Protein AF-A0A9D4XNY4-F1 (afdb_monomer)

Solvent-accessible surface area (backbone atoms only — not comparable to full-atom values): 8693 Å² total; per-residue (Å²): 103,74,70,34,55,68,12,50,33,44,76,71,67,37,62,62,50,40,40,41,71,58,52,52,52,55,52,44,52,54,40,48,52,53,36,48,50,53,49,63,76,74,51,82,80,86,51,81,84,45,53,62,60,50,56,50,47,44,56,51,51,33,51,55,52,41,52,53,51,46,52,54,47,37,62,74,47,39,62,76,66,48,38,41,65,50,99,91,41,76,42,82,42,44,32,67,58,55,41,47,58,54,45,50,56,53,52,25,52,51,51,36,52,55,53,49,46,50,60,67,33,74,90,30,66,66,32,43,52,31,58,57,32,47,79,81,31,71,70,47,24,53,52,45,47,51,54,49,58,6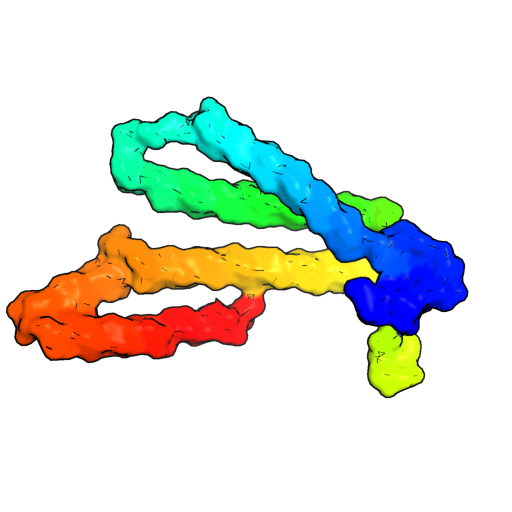8,57,59,52,56,59,59,72,74,83

Radius of gyration: 21.4 Å; Cα contacts (8 Å, |Δi|>4): 143; chains: 1; bounding box: 58×19×56 Å

Secondary structure (DSSP, 8-state):
-HHHHHSHHHHTT-HHHHTHHHHHHHHHHHHHHHHHHHHHHH----SGGGHHHHHHHHHHHHHHHHHHHHHHHHHHSS-SEEEEEETTEEEEEEHHHHHHHHHHHHHHHHHHHHHHHHHH-TTSHHHHHHHHGGGG-HHHHHHHHHHHHHHHTHHHHH-

Structure (mmCIF, N/CA/C/O backbone):
data_AF-A0A9D4XNY4-F1
#
_entry.id   AF-A0A9D4XNY4-F1
#
loop_
_atom_site.group_PDB
_atom_site.id
_atom_site.type_symbol
_atom_site.label_atom_id
_atom_site.label_alt_id
_atom_site.label_comp_id
_atom_site.label_asym_id
_atom_site.label_entity_id
_atom_site.label_seq_id
_atom_site.pdbx_PDB_ins_code
_atom_site.Cartn_x
_atom_site.Cartn_y
_atom_site.Cartn_z
_atom_site.occupancy
_atom_site.B_iso_or_equiv
_atom_site.auth_seq_id
_atom_site.auth_comp_id
_atom_site.auth_asym_id
_atom_site.auth_atom_id
_atom_site.pdbx_PDB_model_num
ATOM 1 N N . LEU A 1 1 ? 13.525 11.624 -10.058 1.00 55.50 1 LEU A N 1
ATOM 2 C CA . LEU A 1 1 ? 14.220 12.443 -11.078 1.00 55.50 1 LEU A CA 1
ATOM 3 C C . LEU A 1 1 ? 15.743 12.391 -10.920 1.00 55.50 1 LEU A C 1
ATOM 5 O O . LEU A 1 1 ? 16.403 11.991 -11.863 1.00 55.50 1 LEU A O 1
ATOM 9 N N . VAL A 1 2 ? 16.294 12.676 -9.731 1.00 55.97 2 VAL A N 1
ATOM 10 C CA . VAL A 1 2 ? 17.755 12.660 -9.471 1.00 55.97 2 VAL A CA 1
ATOM 11 C C . VAL A 1 2 ? 18.416 11.294 -9.747 1.00 55.97 2 VAL A C 1
ATOM 13 O O . VAL A 1 2 ? 19.474 11.223 -10.356 1.00 55.97 2 VAL A O 1
ATOM 16 N N . VAL A 1 3 ? 17.772 10.180 -9.386 1.00 59.06 3 VAL A N 1
ATOM 17 C CA . VAL A 1 3 ? 18.304 8.827 -9.677 1.00 59.06 3 VAL A CA 1
ATOM 18 C C . VAL A 1 3 ? 18.245 8.490 -11.179 1.00 59.06 3 VAL A C 1
ATOM 20 O O . VAL A 1 3 ? 19.112 7.795 -11.706 1.00 59.06 3 VAL A O 1
ATOM 23 N N . ALA A 1 4 ? 17.250 9.025 -11.893 1.00 58.78 4 ALA A N 1
ATOM 24 C CA . ALA A 1 4 ? 17.092 8.831 -13.336 1.00 58.78 4 ALA A CA 1
ATOM 25 C C . ALA A 1 4 ? 18.110 9.657 -14.150 1.00 58.78 4 ALA A C 1
ATOM 27 O O . ALA A 1 4 ? 18.538 9.217 -15.208 1.00 58.78 4 ALA A O 1
ATOM 28 N N . SER A 1 5 ? 18.550 10.816 -13.641 1.00 56.78 5 SER A N 1
ATOM 29 C CA . SER A 1 5 ? 19.587 11.634 -14.289 1.00 56.78 5 SER A CA 1
ATOM 30 C C . SER A 1 5 ? 21.009 11.085 -14.123 1.00 56.78 5 SER A C 1
ATOM 32 O O . SER A 1 5 ? 21.858 11.374 -14.955 1.00 56.78 5 SER A O 1
ATOM 34 N N . ILE A 1 6 ? 21.286 10.313 -13.063 1.00 58.56 6 ILE A N 1
ATOM 35 C CA . ILE A 1 6 ? 22.633 9.776 -12.754 1.00 58.56 6 ILE A CA 1
ATOM 36 C C . ILE A 1 6 ? 22.818 8.340 -13.304 1.00 58.56 6 ILE A C 1
ATOM 38 O O . ILE A 1 6 ? 23.925 7.804 -13.354 1.00 58.56 6 ILE A O 1
ATOM 42 N N . SER A 1 7 ? 21.733 7.693 -13.733 1.00 59.62 7 SER A N 1
ATOM 43 C CA . SER A 1 7 ? 21.753 6.358 -14.349 1.00 59.62 7 SER A CA 1
ATOM 44 C C . SER A 1 7 ? 22.097 6.422 -15.842 1.00 59.62 7 SER A C 1
ATOM 46 O O . SER A 1 7 ? 22.144 7.497 -16.440 1.00 59.62 7 SER A O 1
ATOM 48 N N . SER A 1 8 ? 22.326 5.261 -16.469 1.00 56.22 8 SER A N 1
ATOM 49 C CA . SER A 1 8 ? 22.686 5.163 -17.896 1.00 56.22 8 SER A CA 1
ATOM 50 C C . SER A 1 8 ? 21.688 5.855 -18.838 1.00 56.22 8 SER A C 1
ATOM 52 O O . SER A 1 8 ? 22.071 6.222 -19.946 1.00 56.22 8 SER A O 1
ATOM 54 N N . PHE A 1 9 ? 20.461 6.127 -18.385 1.00 57.03 9 PHE A N 1
ATOM 55 C CA . PHE A 1 9 ? 19.467 6.931 -19.101 1.00 57.03 9 PHE A CA 1
ATOM 56 C C . PHE A 1 9 ? 19.898 8.385 -19.329 1.00 57.03 9 PHE A C 1
ATOM 58 O O . PHE A 1 9 ? 19.685 8.917 -20.416 1.00 57.03 9 PHE A O 1
ATOM 65 N N . GLY A 1 10 ? 20.550 9.010 -18.343 1.00 57.19 10 GLY A N 1
ATOM 66 C CA . GLY A 1 10 ? 21.111 10.357 -18.476 1.00 57.19 10 GLY A CA 1
ATOM 67 C C . GLY A 1 10 ? 22.399 10.393 -19.302 1.00 57.19 10 GLY A C 1
ATOM 68 O O . GLY A 1 10 ? 22.666 11.379 -19.978 1.00 57.19 10 GLY A O 1
ATOM 69 N N . ILE A 1 11 ? 23.172 9.302 -19.302 1.00 59.12 11 ILE A N 1
ATOM 70 C CA . ILE A 1 11 ? 24.440 9.199 -20.048 1.00 59.12 11 ILE A CA 1
ATOM 71 C C . ILE A 1 11 ? 24.175 8.943 -21.542 1.00 59.12 11 ILE A C 1
ATOM 73 O O . ILE A 1 11 ? 24.784 9.578 -22.401 1.00 59.12 11 ILE A O 1
ATOM 77 N N . ASN A 1 12 ? 23.208 8.077 -21.859 1.00 65.25 12 ASN A N 1
ATOM 78 C CA . ASN A 1 12 ? 22.834 7.725 -23.234 1.00 65.25 12 ASN A CA 1
ATOM 79 C C . ASN A 1 12 ? 21.775 8.666 -23.848 1.00 65.25 12 ASN A C 1
ATOM 81 O O . ASN A 1 12 ? 21.362 8.441 -24.979 1.00 65.25 12 ASN A O 1
ATOM 85 N N . HIS A 1 13 ? 21.344 9.714 -23.129 1.00 67.06 13 HIS A N 1
ATOM 86 C CA . HIS A 1 13 ? 20.304 10.668 -23.555 1.00 67.06 13 HIS A CA 1
ATOM 87 C C . HIS A 1 13 ? 18.955 10.011 -23.932 1.00 67.06 13 HIS A C 1
ATOM 89 O O . HIS A 1 13 ? 18.214 10.498 -24.786 1.00 67.06 13 HIS A O 1
ATOM 95 N N . GLU A 1 14 ? 18.596 8.922 -23.249 1.00 71.56 14 GLU A N 1
ATOM 96 C CA . GLU A 1 14 ? 17.325 8.207 -23.419 1.00 71.56 14 GLU A CA 1
ATOM 97 C C . GLU A 1 14 ? 16.205 8.942 -22.659 1.00 71.56 14 GLU A C 1
ATOM 99 O O . GLU A 1 14 ? 15.856 8.612 -21.519 1.00 71.56 14 GLU A O 1
ATOM 104 N N . PHE A 1 15 ? 15.647 9.982 -23.287 1.00 73.00 15 PHE A N 1
ATOM 105 C CA . PHE A 1 15 ? 14.662 10.887 -22.676 1.00 73.00 15 PHE A CA 1
ATOM 106 C C . PHE A 1 15 ? 13.415 10.156 -22.145 1.00 73.00 15 PHE A C 1
ATOM 108 O O . PHE A 1 15 ? 12.914 10.474 -21.065 1.00 73.00 15 PHE A O 1
ATOM 115 N N . THR A 1 16 ? 12.951 9.123 -22.855 1.00 74.19 16 THR A N 1
ATOM 116 C CA . THR A 1 16 ? 11.773 8.323 -22.482 1.00 74.19 16 THR A CA 1
ATOM 117 C C . THR A 1 16 ? 11.955 7.614 -21.140 1.00 74.19 16 THR A C 1
ATOM 119 O O . THR A 1 16 ? 11.094 7.707 -20.264 1.00 74.19 16 THR A O 1
ATOM 122 N N . ALA A 1 17 ? 13.093 6.949 -20.940 1.00 73.75 17 ALA A N 1
ATOM 123 C CA . ALA A 1 17 ? 13.368 6.214 -19.710 1.00 73.75 17 ALA A CA 1
ATOM 124 C C . ALA A 1 17 ? 13.712 7.150 -18.538 1.00 73.75 17 ALA A C 1
ATOM 126 O O . ALA A 1 17 ? 13.392 6.858 -17.385 1.00 73.75 17 ALA A O 1
ATOM 127 N N . MET A 1 18 ? 14.285 8.323 -18.821 1.00 77.31 18 MET A N 1
ATOM 128 C CA . MET A 1 18 ? 14.514 9.361 -17.814 1.00 77.31 18 MET A CA 1
ATOM 129 C C . MET A 1 18 ? 13.198 9.948 -17.272 1.00 77.31 18 MET A C 1
ATOM 131 O O . MET A 1 18 ? 13.084 10.231 -16.075 1.00 77.31 18 MET A O 1
ATOM 135 N N . LEU A 1 19 ? 12.188 10.087 -18.137 1.00 82.31 19 LEU A N 1
ATOM 136 C CA . LEU A 1 19 ? 10.844 10.554 -17.789 1.00 82.31 19 LEU A CA 1
ATOM 137 C C . LEU A 1 19 ? 9.909 9.457 -17.262 1.00 82.31 19 LEU A C 1
ATOM 139 O O . LEU A 1 19 ? 8.757 9.749 -16.944 1.00 82.31 19 LEU A O 1
ATOM 143 N N . PHE A 1 20 ? 10.389 8.226 -17.087 1.00 82.75 20 PHE A N 1
ATOM 144 C CA . PHE A 1 20 ? 9.612 7.103 -16.560 1.00 82.75 20 PHE A CA 1
ATOM 145 C C . PHE A 1 20 ? 8.731 7.425 -15.329 1.00 82.75 20 PHE A C 1
ATOM 147 O O . PHE A 1 20 ? 7.535 7.131 -15.380 1.00 82.75 20 PHE A O 1
ATOM 154 N N . PRO A 1 21 ? 9.223 8.079 -14.251 1.00 85.62 21 PRO A N 1
ATOM 155 C CA . PRO A 1 21 ? 8.361 8.429 -13.116 1.00 85.62 21 PRO A CA 1
ATOM 156 C C . PRO A 1 21 ? 7.242 9.416 -13.486 1.00 85.62 21 PRO A C 1
ATOM 158 O O . PRO A 1 21 ? 6.165 9.363 -12.902 1.00 85.62 21 PRO A O 1
ATOM 161 N N . LEU A 1 22 ? 7.468 10.296 -14.465 1.00 87.62 22 LEU A N 1
ATOM 162 C CA . LEU A 1 22 ? 6.466 11.252 -14.938 1.00 87.62 22 LEU A CA 1
ATOM 163 C C . LEU A 1 22 ? 5.387 10.557 -15.785 1.00 87.62 22 LEU A C 1
ATOM 165 O O . LEU A 1 22 ? 4.201 10.864 -15.658 1.00 87.62 22 LEU A O 1
ATOM 169 N N . ILE A 1 23 ? 5.795 9.586 -16.609 1.00 88.44 23 ILE A N 1
ATOM 170 C CA . ILE A 1 23 ? 4.887 8.755 -17.411 1.00 88.44 23 ILE A CA 1
ATOM 171 C C . ILE A 1 23 ? 3.999 7.910 -16.490 1.00 88.44 23 ILE A C 1
ATOM 173 O O . ILE A 1 23 ? 2.786 7.883 -16.689 1.00 88.44 23 ILE A O 1
ATOM 177 N N . ILE A 1 24 ? 4.565 7.294 -15.442 1.00 89.19 24 ILE A N 1
ATOM 178 C CA . ILE A 1 24 ? 3.783 6.561 -14.432 1.00 89.19 24 ILE A CA 1
ATOM 179 C C . ILE A 1 24 ? 2.733 7.471 -13.796 1.00 89.19 24 ILE A C 1
ATOM 181 O O . ILE A 1 24 ? 1.564 7.098 -13.760 1.00 89.19 24 ILE A O 1
ATOM 185 N N . SER A 1 25 ? 3.112 8.662 -13.324 1.00 90.69 25 SER A N 1
ATOM 186 C CA . SER A 1 25 ? 2.152 9.594 -12.717 1.00 90.69 25 SER A CA 1
ATOM 187 C C . SER A 1 25 ? 1.046 10.006 -13.692 1.00 90.69 25 SER A C 1
ATOM 189 O O . SER A 1 25 ? -0.116 10.086 -13.303 1.00 90.69 25 SER A O 1
ATOM 191 N N . SER A 1 26 ? 1.382 10.210 -14.968 1.00 91.25 26 SER A N 1
ATOM 192 C CA . SER A 1 26 ? 0.412 10.566 -16.013 1.00 91.25 26 SER A CA 1
ATOM 193 C C . SER A 1 26 ? -0.596 9.440 -16.268 1.00 91.25 26 SER A C 1
ATOM 195 O O . SER A 1 26 ? -1.799 9.685 -16.325 1.00 91.25 26 SER A O 1
ATOM 197 N N . VAL A 1 27 ? -0.126 8.191 -16.356 1.00 91.81 27 VAL A N 1
ATOM 198 C CA . VAL A 1 27 ? -1.002 7.012 -16.461 1.00 91.81 27 VAL A CA 1
ATOM 199 C C . VAL A 1 27 ? -1.830 6.831 -15.190 1.00 91.81 27 VAL A C 1
ATOM 201 O O . VAL A 1 27 ? -3.016 6.525 -15.277 1.00 91.81 27 VAL A O 1
ATOM 204 N N . GLY A 1 28 ? -1.249 7.099 -14.019 1.00 91.44 28 GLY A N 1
ATOM 205 C CA . GLY A 1 28 ? -1.953 7.077 -12.740 1.00 91.44 28 GLY A CA 1
ATOM 206 C C . GLY A 1 28 ? -3.147 8.028 -12.706 1.00 91.44 28 GLY A C 1
ATOM 207 O O . GLY A 1 28 ? -4.218 7.634 -12.259 1.00 91.44 28 GLY A O 1
ATOM 208 N N . LEU A 1 29 ? -3.017 9.241 -13.252 1.00 92.31 29 LEU A N 1
ATOM 209 C CA . LEU A 1 29 ? -4.142 10.178 -13.355 1.00 92.31 29 LEU A CA 1
ATOM 210 C C . LEU A 1 29 ? -5.282 9.626 -14.219 1.00 92.31 29 LEU A C 1
ATOM 212 O O . LEU A 1 29 ? -6.444 9.730 -13.829 1.00 92.31 29 LEU A O 1
ATOM 216 N N . LEU A 1 30 ? -4.961 9.000 -15.356 1.00 92.12 30 LEU A N 1
ATOM 217 C CA . LEU A 1 30 ? -5.964 8.366 -16.219 1.00 92.12 30 LEU A CA 1
ATOM 218 C C . LEU A 1 30 ? -6.655 7.194 -15.511 1.00 92.12 30 LEU A C 1
ATOM 220 O O . LEU A 1 30 ? -7.878 7.072 -15.567 1.00 92.12 30 LEU A O 1
ATOM 224 N N . VAL A 1 31 ? -5.891 6.359 -14.804 1.00 92.81 31 VAL A N 1
ATOM 225 C CA . VAL A 1 31 ? -6.427 5.239 -14.018 1.00 92.81 31 VAL A CA 1
ATOM 226 C C . VAL A 1 31 ? -7.337 5.735 -12.896 1.00 92.81 31 VAL A C 1
ATOM 228 O O . VAL A 1 31 ? -8.423 5.186 -12.706 1.00 92.81 31 VAL A O 1
ATOM 231 N N . CYS A 1 32 ? -6.935 6.780 -12.171 1.00 91.06 32 CYS A N 1
ATOM 232 C CA . CYS A 1 32 ? -7.748 7.380 -11.117 1.00 91.06 32 CYS A CA 1
ATOM 233 C C . CYS A 1 32 ? -9.052 7.950 -11.677 1.00 91.06 32 CYS A C 1
ATOM 235 O O . CYS A 1 32 ? -10.105 7.679 -11.112 1.00 91.06 32 CYS A O 1
ATOM 237 N N . LEU A 1 33 ? -9.001 8.655 -12.813 1.00 91.38 33 LEU A N 1
ATOM 238 C CA . LEU A 1 33 ? -10.193 9.178 -13.482 1.00 91.38 33 LEU A CA 1
ATOM 239 C C . LEU A 1 33 ? -11.165 8.051 -13.838 1.00 91.38 33 LEU A C 1
ATOM 241 O O . LEU A 1 33 ? -12.340 8.128 -13.487 1.00 91.38 33 LEU A O 1
ATOM 245 N N . LEU A 1 34 ? -10.678 6.980 -14.475 1.00 89.06 34 LEU A N 1
ATOM 246 C CA . LEU A 1 34 ? -11.510 5.819 -14.799 1.00 89.06 34 LEU A CA 1
ATOM 247 C C . LEU A 1 34 ? -12.096 5.188 -13.534 1.00 89.06 34 LEU A C 1
ATOM 249 O O . LEU A 1 34 ? -13.294 4.935 -13.476 1.00 89.06 34 LEU A O 1
ATOM 253 N N . THR A 1 35 ? -11.279 4.984 -12.500 1.00 88.56 35 THR A N 1
ATOM 254 C CA . THR A 1 35 ? -11.728 4.413 -11.220 1.00 88.56 35 THR A CA 1
ATOM 255 C C . THR A 1 35 ? -12.837 5.262 -10.592 1.00 88.56 35 THR A C 1
ATOM 257 O O . THR A 1 35 ? -13.821 4.708 -10.108 1.00 88.56 35 THR A O 1
ATOM 260 N N . THR A 1 36 ? -12.711 6.592 -10.618 1.00 87.12 36 THR A N 1
ATOM 261 C CA . THR A 1 36 ? -13.733 7.508 -10.099 1.00 87.12 36 THR A CA 1
ATOM 262 C C . THR A 1 36 ? -15.031 7.405 -10.890 1.00 87.12 36 THR A C 1
ATOM 264 O O . THR A 1 36 ? -16.074 7.251 -10.270 1.00 87.12 36 THR A O 1
ATOM 267 N N . LEU A 1 37 ? -14.983 7.399 -12.227 1.00 86.50 37 LEU A N 1
ATOM 268 C CA . LEU A 1 37 ? -16.187 7.208 -13.049 1.00 86.50 37 LEU A CA 1
ATOM 269 C C . LEU A 1 37 ? -16.862 5.865 -12.746 1.00 86.50 37 LEU A C 1
ATOM 271 O O . LEU A 1 37 ? -18.065 5.807 -12.516 1.00 86.50 37 LEU A O 1
ATOM 275 N N . PHE A 1 38 ? -16.083 4.785 -12.630 1.00 80.88 38 PHE A N 1
ATOM 276 C CA . PHE A 1 38 ? -16.619 3.480 -12.243 1.00 80.88 38 PHE A CA 1
ATOM 277 C C . PHE A 1 38 ? -17.264 3.489 -10.849 1.00 80.88 38 PHE A C 1
ATOM 279 O O . PHE A 1 38 ? -18.293 2.849 -10.648 1.00 80.88 38 PHE A O 1
ATOM 286 N N . ALA A 1 39 ? -16.680 4.197 -9.883 1.00 75.00 39 ALA A N 1
ATOM 287 C CA . ALA A 1 39 ? -17.228 4.295 -8.535 1.00 75.00 39 ALA A CA 1
ATOM 288 C C . ALA A 1 39 ? -18.493 5.170 -8.475 1.00 75.00 39 ALA A C 1
ATOM 290 O O . ALA A 1 39 ? -19.425 4.820 -7.758 1.00 75.00 39 ALA A O 1
ATOM 291 N N . THR A 1 40 ? -18.536 6.276 -9.223 1.00 74.50 40 THR A N 1
ATOM 292 C CA . THR A 1 40 ? -19.651 7.233 -9.218 1.00 74.50 40 THR A CA 1
ATOM 293 C C . THR A 1 40 ? -20.840 6.764 -10.059 1.00 74.50 40 THR A C 1
ATOM 295 O O . THR A 1 40 ? -21.972 6.889 -9.603 1.00 74.50 40 THR A O 1
ATOM 298 N N . ASP A 1 41 ? -20.608 6.194 -11.245 1.00 71.88 41 ASP A N 1
ATOM 299 C CA . ASP A 1 41 ? -21.685 5.881 -12.196 1.00 71.88 41 ASP A CA 1
ATOM 300 C C . ASP A 1 41 ? -22.305 4.488 -11.986 1.00 71.88 41 ASP A C 1
ATOM 302 O O . ASP A 1 41 ? -23.485 4.288 -12.273 1.00 71.88 41 ASP A O 1
ATOM 306 N N . PHE A 1 42 ? -21.545 3.504 -11.481 1.00 66.75 42 PHE A N 1
ATOM 307 C CA . PHE A 1 42 ? -22.045 2.126 -11.318 1.00 66.75 42 PHE A CA 1
ATOM 308 C C . PHE A 1 42 ? -22.548 1.799 -9.908 1.00 66.75 42 PHE A C 1
ATOM 310 O O . PHE A 1 42 ? -23.319 0.849 -9.749 1.00 66.75 42 PHE A O 1
ATOM 317 N N . PHE A 1 43 ? -22.118 2.537 -8.881 1.00 69.69 43 PHE A N 1
ATOM 318 C CA . PHE A 1 43 ? -22.472 2.257 -7.489 1.00 69.69 43 PHE A CA 1
ATOM 319 C C . PHE A 1 43 ? -23.187 3.447 -6.852 1.00 69.69 43 PHE A C 1
ATOM 321 O O . PHE A 1 43 ? -22.577 4.331 -6.260 1.00 69.69 43 PHE A O 1
ATOM 328 N N . GLU A 1 44 ? -24.515 3.430 -6.921 1.00 74.62 44 GLU A N 1
ATOM 329 C CA . GLU A 1 44 ? -25.344 4.362 -6.165 1.00 74.62 44 GLU A CA 1
ATOM 330 C C . GLU A 1 44 ? -25.434 3.902 -4.700 1.00 74.62 44 GLU A C 1
ATOM 332 O O . GLU A 1 44 ? -25.905 2.799 -4.407 1.00 74.62 44 GLU A O 1
ATOM 337 N N . ILE A 1 45 ? -24.961 4.738 -3.773 1.00 78.00 45 ILE A N 1
ATOM 338 C CA . ILE A 1 45 ? -24.976 4.449 -2.334 1.00 78.00 45 ILE A CA 1
ATOM 339 C C . ILE A 1 45 ? -26.382 4.712 -1.799 1.00 78.00 45 ILE A C 1
ATOM 341 O O . ILE A 1 45 ? -26.847 5.851 -1.800 1.00 78.00 45 ILE A O 1
ATOM 345 N N . LYS A 1 46 ? -27.048 3.669 -1.296 1.00 79.62 46 LYS A N 1
ATOM 346 C CA . LYS A 1 46 ? -28.418 3.775 -0.765 1.00 79.62 46 LYS A CA 1
ATOM 347 C C . LYS A 1 46 ? -28.449 3.743 0.758 1.00 79.62 46 LYS A C 1
ATOM 349 O O . LYS A 1 46 ? -29.376 4.272 1.367 1.00 79.62 46 LYS A O 1
ATOM 354 N N . LEU A 1 47 ? -27.439 3.138 1.383 1.00 82.81 47 LEU A N 1
ATOM 355 C CA . LEU A 1 47 ? -27.319 3.000 2.834 1.00 82.81 47 LEU A CA 1
ATOM 356 C C . LEU A 1 47 ? -25.952 3.476 3.340 1.00 82.81 47 LEU A C 1
ATOM 358 O O . LEU A 1 47 ? -24.926 3.258 2.705 1.00 82.81 47 LEU A O 1
ATOM 362 N N . VAL A 1 48 ? -25.916 4.032 4.556 1.00 82.62 48 VAL A N 1
ATOM 363 C CA . VAL A 1 48 ? -24.678 4.537 5.194 1.00 82.62 48 VAL A CA 1
ATOM 364 C C . VAL A 1 48 ? -23.606 3.445 5.333 1.00 82.62 48 VAL A C 1
ATOM 366 O O . VAL A 1 48 ? -22.424 3.703 5.130 1.00 82.62 48 VAL A O 1
ATOM 369 N N . LYS A 1 49 ? -24.014 2.195 5.589 1.00 82.81 49 LYS A N 1
ATOM 370 C CA . LYS A 1 49 ? -23.105 1.037 5.686 1.00 82.81 49 LYS A CA 1
ATOM 371 C C . LYS A 1 49 ? -22.392 0.678 4.374 1.00 82.81 49 LYS A C 1
ATOM 373 O O . LYS A 1 49 ? -21.471 -0.128 4.388 1.00 82.81 49 LYS A O 1
ATOM 378 N N . GLU A 1 50 ? -22.843 1.210 3.238 1.00 84.62 50 GLU A N 1
ATOM 379 C CA . GLU A 1 50 ? -22.266 0.926 1.917 1.00 84.62 50 GLU A CA 1
ATOM 380 C C . GLU A 1 50 ? -21.150 1.910 1.545 1.00 84.62 50 GLU A C 1
ATOM 382 O O . GLU A 1 50 ? -20.392 1.640 0.615 1.00 84.62 50 GLU A O 1
ATOM 387 N N . ILE A 1 51 ? -20.996 3.000 2.306 1.00 85.38 51 ILE A N 1
ATOM 388 C CA . ILE A 1 51 ? -19.992 4.042 2.062 1.00 85.38 51 ILE A CA 1
ATOM 389 C C . ILE A 1 51 ? -18.572 3.480 2.219 1.00 85.38 51 ILE A C 1
ATOM 391 O O . ILE A 1 51 ? -17.754 3.614 1.310 1.00 85.38 51 ILE A O 1
ATOM 395 N N . GLU A 1 52 ? -18.280 2.801 3.333 1.00 84.44 52 GLU A N 1
ATOM 396 C CA . GLU A 1 52 ? -16.952 2.218 3.587 1.00 84.44 52 GLU A CA 1
ATOM 397 C C . GLU A 1 52 ? -16.576 1.136 2.553 1.00 84.44 52 GLU A C 1
ATOM 399 O O . GLU A 1 52 ? -15.504 1.237 1.948 1.00 84.44 52 GLU A O 1
ATOM 404 N N . PRO A 1 53 ? -17.440 0.143 2.237 1.00 85.31 53 PRO A N 1
ATOM 405 C CA . PRO A 1 53 ? -17.162 -0.805 1.162 1.00 85.31 53 PRO A CA 1
ATOM 406 C C . PRO A 1 53 ? -16.957 -0.154 -0.210 1.00 85.31 53 PRO A C 1
ATOM 408 O O . PRO A 1 53 ? -16.150 -0.661 -0.989 1.00 85.31 53 PRO A O 1
ATOM 411 N N . ALA A 1 54 ? -17.673 0.929 -0.530 1.00 87.00 54 ALA A N 1
ATOM 412 C CA . ALA A 1 54 ? -17.511 1.642 -1.796 1.00 87.00 54 ALA A CA 1
ATOM 413 C C . ALA A 1 54 ? -16.127 2.306 -1.896 1.00 87.00 54 ALA A C 1
ATOM 415 O O . ALA A 1 54 ? -15.419 2.106 -2.885 1.00 87.00 54 ALA A O 1
ATOM 416 N N . LEU A 1 55 ? -15.696 2.998 -0.838 1.00 86.69 55 LEU A N 1
ATOM 417 C CA . LEU A 1 55 ? -14.359 3.597 -0.740 1.00 86.69 55 LEU A CA 1
ATOM 418 C C . LEU A 1 55 ? -13.257 2.532 -0.834 1.00 86.69 55 LEU A C 1
ATOM 420 O O . LEU A 1 55 ? -12.296 2.683 -1.591 1.00 86.69 55 LEU A O 1
ATOM 424 N N . LYS A 1 56 ? -13.427 1.402 -0.138 1.00 87.56 56 LYS A N 1
ATOM 425 C CA . LYS A 1 56 ? -12.495 0.272 -0.222 1.00 87.56 56 LYS A CA 1
ATOM 426 C C . LYS A 1 56 ? -12.413 -0.297 -1.634 1.00 87.56 56 LYS A C 1
ATOM 428 O O . LYS A 1 56 ? -11.319 -0.552 -2.137 1.00 87.56 56 LYS A O 1
ATOM 433 N N . LYS A 1 57 ? -13.557 -0.481 -2.300 1.00 87.12 57 LYS A N 1
ATOM 434 C CA . LYS A 1 57 ? -13.591 -0.929 -3.698 1.00 87.12 57 LYS A CA 1
ATOM 435 C C . LYS A 1 57 ? -12.835 0.036 -4.602 1.00 87.12 57 LYS A C 1
ATOM 437 O O . LYS A 1 57 ? -12.078 -0.438 -5.437 1.00 87.12 57 LYS A O 1
ATOM 442 N N . GLN A 1 58 ? -12.963 1.348 -4.413 1.00 89.44 58 GLN A N 1
ATOM 443 C CA . GLN A 1 58 ? -12.200 2.330 -5.189 1.00 89.44 58 GLN A CA 1
ATOM 444 C C . GLN A 1 58 ? -10.681 2.140 -5.016 1.00 89.44 58 GLN A C 1
ATOM 446 O O . GLN A 1 58 ? -9.936 2.166 -5.999 1.00 89.44 58 GLN A O 1
ATOM 451 N N . LEU A 1 59 ? -10.213 1.885 -3.791 1.00 89.88 59 LEU A N 1
ATOM 452 C CA . LEU A 1 59 ? -8.792 1.658 -3.499 1.00 89.88 59 LEU A CA 1
ATOM 453 C C . LEU A 1 59 ? -8.284 0.350 -4.140 1.00 89.88 59 LEU A C 1
ATOM 455 O O . LEU A 1 59 ? -7.234 0.328 -4.783 1.00 89.88 59 LEU A O 1
ATOM 459 N N . VAL A 1 60 ? -9.071 -0.726 -4.060 1.00 91.62 60 VAL A N 1
ATOM 460 C CA . VAL A 1 60 ? -8.753 -2.013 -4.703 1.00 91.62 60 VAL A CA 1
ATOM 461 C C . VAL A 1 60 ? -8.750 -1.891 -6.230 1.00 91.62 60 VAL A C 1
ATOM 463 O O . VAL A 1 60 ? -7.797 -2.319 -6.876 1.00 91.62 60 VAL A O 1
ATOM 466 N N . ILE A 1 61 ? -9.788 -1.287 -6.817 1.00 91.56 61 ILE A N 1
ATOM 467 C CA . ILE A 1 61 ? -9.938 -1.131 -8.270 1.00 91.56 61 ILE A CA 1
ATOM 468 C C . ILE A 1 61 ? -8.786 -0.292 -8.832 1.00 91.56 61 ILE A C 1
ATOM 470 O O . ILE A 1 61 ? -8.128 -0.728 -9.775 1.00 91.56 61 ILE A O 1
ATOM 474 N N . SER A 1 62 ? -8.482 0.859 -8.222 1.00 92.38 62 SER A N 1
ATOM 475 C CA . SER A 1 62 ? -7.362 1.707 -8.655 1.00 92.38 62 SER A CA 1
ATOM 476 C C . SER A 1 62 ? -6.019 0.987 -8.548 1.00 92.38 62 SER A C 1
ATOM 478 O O . SER A 1 62 ? -5.223 1.061 -9.479 1.00 92.38 62 SER A O 1
ATOM 480 N N . THR A 1 63 ? -5.784 0.219 -7.480 1.00 92.81 63 THR A N 1
ATOM 481 C CA . THR A 1 63 ? -4.556 -0.577 -7.318 1.00 92.81 63 THR A CA 1
ATOM 482 C C . THR A 1 63 ? -4.418 -1.647 -8.403 1.00 92.81 63 THR A C 1
ATOM 484 O O . THR A 1 63 ? -3.350 -1.803 -9.002 1.00 92.81 63 THR A O 1
ATOM 487 N N . VAL A 1 64 ? -5.498 -2.365 -8.713 1.00 93.19 64 VAL A N 1
ATOM 488 C CA . VAL A 1 64 ? -5.490 -3.400 -9.756 1.00 93.19 64 VAL A CA 1
ATOM 489 C C . VAL A 1 64 ? -5.274 -2.782 -11.138 1.00 93.19 64 VAL A C 1
ATOM 491 O O . VAL A 1 64 ? -4.382 -3.228 -11.862 1.00 93.19 64 VAL A O 1
ATOM 494 N N . LEU A 1 65 ? -6.018 -1.727 -11.496 1.00 92.50 65 LEU A N 1
ATOM 495 C CA . LEU A 1 65 ? -5.828 -1.043 -12.780 1.00 92.50 65 LEU A CA 1
ATOM 496 C C . LEU A 1 65 ? -4.422 -0.447 -12.894 1.00 92.50 65 LEU A C 1
ATOM 498 O O . LEU A 1 65 ? -3.793 -0.559 -13.946 1.00 92.50 65 LEU A O 1
ATOM 502 N N . MET A 1 66 ? -3.907 0.155 -11.820 1.00 92.25 66 MET A N 1
ATOM 503 C CA . MET A 1 66 ? -2.583 0.766 -11.828 1.00 92.25 66 MET A CA 1
ATOM 504 C C . MET A 1 66 ? -1.481 -0.286 -11.958 1.00 92.25 66 MET A C 1
ATOM 506 O O . MET A 1 66 ? -0.517 -0.054 -12.676 1.00 92.25 66 MET A O 1
ATOM 510 N N . THR A 1 67 ? -1.641 -1.475 -11.368 1.00 92.88 67 THR A N 1
ATOM 511 C CA . THR A 1 67 ? -0.695 -2.590 -11.560 1.00 92.88 67 THR A CA 1
ATOM 512 C C . THR A 1 67 ? -0.583 -2.973 -13.041 1.00 92.88 67 THR A C 1
ATOM 514 O O . THR A 1 67 ? 0.523 -3.144 -13.557 1.00 92.88 67 THR A O 1
ATOM 517 N N . VAL A 1 68 ? -1.711 -3.038 -13.759 1.00 92.00 68 VAL A N 1
ATOM 518 C CA . VAL A 1 68 ? -1.729 -3.285 -15.213 1.00 92.00 68 VAL A CA 1
ATOM 519 C C . VAL A 1 68 ? -1.113 -2.109 -15.981 1.00 92.00 68 VAL A C 1
ATOM 521 O O . VAL A 1 68 ? -0.304 -2.320 -16.883 1.00 92.00 68 VAL A O 1
ATOM 524 N N . GLY A 1 69 ? -1.434 -0.871 -15.595 1.00 90.81 69 GLY A N 1
ATOM 525 C CA . GLY A 1 69 ? -0.861 0.338 -16.191 1.00 9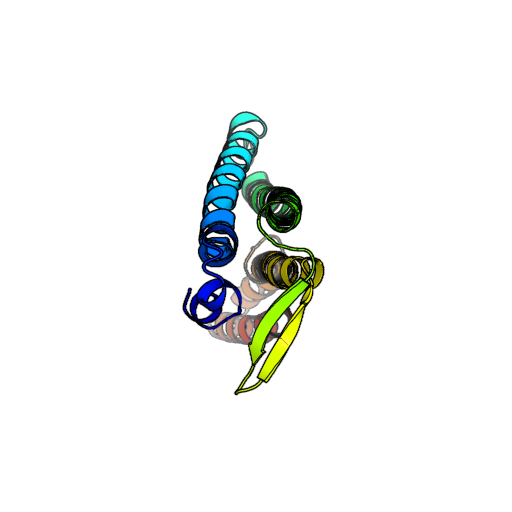0.81 69 GLY A CA 1
ATOM 526 C C . GLY A 1 69 ? 0.664 0.390 -16.068 1.00 90.81 69 GLY A C 1
ATOM 527 O O . GLY A 1 69 ? 1.352 0.634 -17.057 1.00 90.81 69 GLY A O 1
ATOM 528 N N . ILE A 1 70 ? 1.208 0.079 -14.889 1.00 90.50 70 ILE A N 1
ATOM 529 C CA . ILE A 1 70 ? 2.656 0.013 -14.655 1.00 90.50 70 ILE A CA 1
A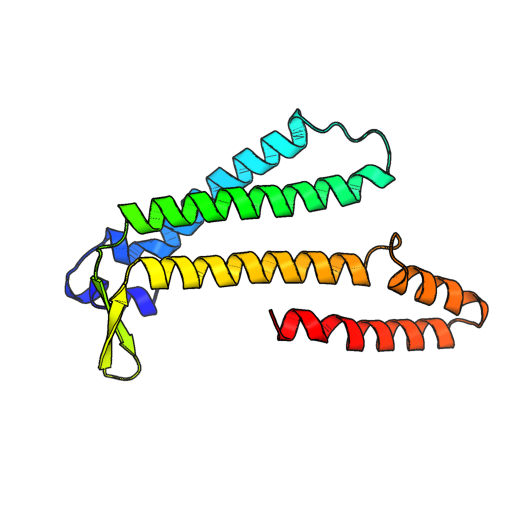TOM 530 C C . ILE A 1 70 ? 3.279 -1.097 -15.508 1.00 90.50 70 ILE A C 1
ATOM 532 O O . ILE A 1 70 ? 4.330 -0.868 -16.095 1.00 90.50 70 ILE A O 1
ATOM 536 N N . ALA A 1 71 ? 2.639 -2.265 -15.648 1.00 88.69 71 ALA A N 1
ATOM 537 C CA . ALA A 1 71 ? 3.158 -3.347 -16.491 1.00 88.69 71 ALA A CA 1
ATOM 538 C C . ALA A 1 71 ? 3.301 -2.917 -17.961 1.00 88.69 71 ALA A C 1
ATOM 540 O O . ALA A 1 71 ? 4.338 -3.157 -18.581 1.00 88.69 71 ALA A O 1
ATOM 541 N N . ILE A 1 72 ? 2.292 -2.224 -18.499 1.00 89.25 72 ILE A N 1
ATOM 542 C CA . ILE A 1 72 ? 2.303 -1.694 -19.870 1.00 89.25 72 ILE A CA 1
ATOM 543 C C . ILE A 1 72 ? 3.390 -0.623 -20.024 1.00 89.25 72 ILE A C 1
ATOM 545 O O . ILE A 1 72 ? 4.194 -0.681 -20.955 1.00 89.25 72 ILE A O 1
ATOM 549 N N . VAL A 1 73 ? 3.463 0.332 -19.091 1.00 87.06 73 VAL A N 1
ATOM 550 C CA . VAL A 1 73 ? 4.463 1.412 -19.125 1.00 87.06 73 VAL A CA 1
ATOM 551 C C . VAL A 1 73 ? 5.879 0.853 -18.999 1.00 87.06 73 VAL A C 1
ATOM 553 O O . VAL A 1 73 ? 6.764 1.272 -19.737 1.00 87.06 73 VAL A O 1
ATOM 556 N N . SER A 1 74 ? 6.108 -0.126 -18.124 1.00 85.31 74 SER A N 1
ATOM 557 C CA . SER A 1 74 ? 7.408 -0.786 -17.976 1.00 85.31 74 SER A CA 1
ATOM 558 C C . SER A 1 74 ? 7.833 -1.571 -19.216 1.00 85.31 74 SER A C 1
ATOM 560 O O . SER A 1 74 ? 9.031 -1.712 -19.440 1.00 85.31 74 SER A O 1
ATOM 562 N N . TRP A 1 75 ? 6.894 -2.068 -20.024 1.00 83.12 75 TRP A N 1
ATOM 563 C CA . TRP A 1 75 ? 7.217 -2.744 -21.283 1.00 83.12 75 TRP A CA 1
ATOM 564 C C . TRP A 1 75 ? 7.551 -1.752 -22.404 1.00 83.12 75 TRP A C 1
ATOM 566 O O . TRP A 1 75 ? 8.465 -1.995 -23.186 1.00 83.12 75 TRP A O 1
ATOM 576 N N . ILE A 1 76 ? 6.817 -0.639 -22.491 1.00 84.00 76 ILE A N 1
ATOM 577 C CA . ILE A 1 76 ? 6.941 0.329 -23.593 1.00 84.00 76 ILE A CA 1
ATOM 578 C C . ILE A 1 76 ? 8.071 1.339 -23.348 1.00 84.00 76 ILE A C 1
ATOM 580 O O . ILE A 1 76 ? 8.789 1.698 -24.276 1.00 84.00 76 ILE A O 1
ATOM 584 N N . ALA A 1 77 ? 8.221 1.824 -22.114 1.00 80.31 77 ALA A N 1
ATOM 585 C CA . ALA A 1 77 ? 9.094 2.954 -21.799 1.00 80.31 77 ALA A CA 1
ATOM 586 C C . ALA A 1 77 ? 10.518 2.557 -21.373 1.00 80.31 77 ALA A C 1
ATOM 588 O O . ALA A 1 77 ? 11.372 3.438 -21.262 1.00 80.31 77 ALA A O 1
ATOM 589 N N . LEU A 1 78 ? 10.786 1.271 -21.103 1.00 79.06 78 LEU A N 1
ATOM 590 C CA . LEU A 1 78 ? 12.087 0.806 -20.610 1.00 79.06 78 LEU A CA 1
ATOM 591 C C . LEU A 1 78 ? 12.724 -0.234 -21.543 1.00 79.06 78 LEU A C 1
ATOM 593 O O . LEU A 1 78 ? 12.055 -1.191 -21.939 1.00 79.06 78 LEU A O 1
ATOM 597 N N . PRO A 1 79 ? 14.038 -0.131 -21.813 1.00 78.81 79 PRO A N 1
ATOM 598 C CA . PRO A 1 79 ? 14.782 -1.196 -22.471 1.00 78.81 79 PRO A CA 1
ATOM 599 C C . PRO A 1 79 ? 14.903 -2.433 -21.564 1.00 78.81 79 PRO A C 1
ATOM 601 O O . PRO A 1 79 ? 14.825 -2.350 -20.335 1.00 78.81 79 PRO A O 1
ATOM 604 N N . SER A 1 80 ? 15.134 -3.602 -22.170 1.00 75.00 80 SER A N 1
ATOM 605 C CA . SER A 1 80 ? 15.199 -4.896 -21.467 1.00 75.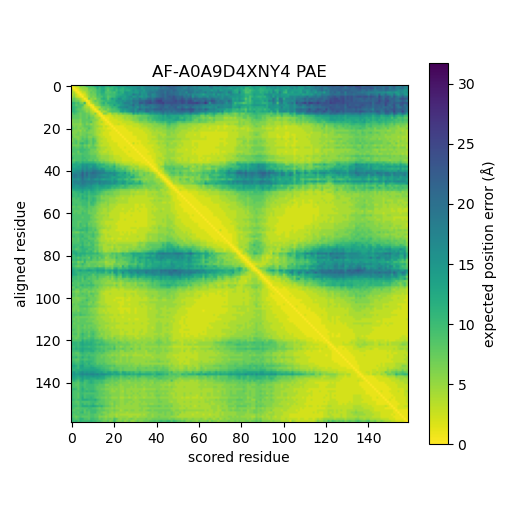00 80 SER A CA 1
ATOM 606 C C . SER A 1 80 ? 16.287 -4.958 -20.386 1.00 75.00 80 SER A C 1
ATOM 608 O O . SER A 1 80 ? 16.133 -5.674 -19.394 1.00 75.00 80 SER A O 1
ATOM 610 N N . THR A 1 81 ? 17.370 -4.197 -20.557 1.00 77.56 81 THR A N 1
ATOM 611 C CA . THR A 1 81 ? 18.496 -4.112 -19.622 1.00 77.56 81 THR A CA 1
ATOM 612 C C . THR A 1 81 ? 19.026 -2.680 -19.587 1.00 77.56 81 THR A C 1
ATOM 614 O O . THR A 1 81 ? 19.247 -2.082 -20.636 1.00 77.56 81 THR A O 1
ATOM 617 N N . PHE A 1 82 ? 19.236 -2.131 -18.392 1.00 76.88 82 PHE A N 1
ATOM 618 C CA . PHE A 1 82 ? 19.812 -0.799 -18.180 1.00 76.88 82 PHE A CA 1
ATOM 619 C C . PHE A 1 82 ? 20.665 -0.780 -16.911 1.00 76.88 82 PHE A C 1
ATOM 621 O O . PHE A 1 82 ? 20.586 -1.702 -16.101 1.00 76.88 82 PHE A O 1
ATOM 628 N N . THR A 1 83 ? 21.491 0.251 -16.715 1.00 78.25 83 THR A N 1
ATOM 629 C CA . THR A 1 83 ? 22.293 0.381 -15.490 1.00 78.25 83 THR A CA 1
ATOM 630 C C . THR A 1 83 ? 21.786 1.499 -14.586 1.00 78.25 83 THR A C 1
ATOM 632 O O . THR A 1 83 ? 21.498 2.610 -15.039 1.00 78.25 83 THR A O 1
ATOM 635 N N . ILE A 1 84 ? 21.676 1.202 -13.291 1.00 78.88 84 ILE A N 1
ATOM 636 C CA . ILE A 1 84 ? 21.371 2.172 -12.238 1.00 78.88 84 ILE A CA 1
ATOM 637 C C . ILE A 1 84 ? 22.650 2.471 -11.460 1.00 78.88 84 ILE A C 1
ATOM 639 O O . ILE A 1 84 ? 23.413 1.565 -11.123 1.00 78.88 84 ILE A O 1
ATOM 643 N N . PHE A 1 85 ? 22.850 3.746 -11.135 1.00 78.38 85 PHE A N 1
ATOM 644 C CA . PHE A 1 85 ? 23.926 4.177 -10.257 1.00 78.38 85 PHE A CA 1
ATOM 645 C C . PHE A 1 85 ? 23.711 3.662 -8.827 1.00 78.38 85 PHE A C 1
ATOM 647 O O . PHE A 1 85 ? 22.687 3.947 -8.205 1.00 78.38 85 PHE A O 1
ATOM 654 N N . ASN A 1 86 ? 24.686 2.929 -8.297 1.00 78.94 86 ASN A N 1
ATOM 655 C CA . ASN A 1 86 ? 24.679 2.377 -6.950 1.00 78.94 86 ASN A CA 1
ATOM 656 C C . ASN A 1 86 ? 26.018 2.673 -6.257 1.00 78.94 86 ASN A C 1
ATOM 658 O O . ASN A 1 86 ? 26.987 1.949 -6.464 1.00 78.94 86 ASN A O 1
ATOM 662 N N . PHE A 1 87 ? 26.070 3.753 -5.467 1.00 74.38 87 PHE A N 1
ATOM 663 C CA . PHE A 1 87 ? 27.227 4.144 -4.641 1.00 74.38 87 PHE A CA 1
ATOM 664 C C . PHE A 1 87 ? 28.599 4.038 -5.349 1.00 74.38 87 PHE A C 1
ATOM 666 O O . PHE A 1 87 ? 29.574 3.586 -4.761 1.00 74.38 87 PHE A O 1
ATOM 673 N N . GLY A 1 88 ? 28.680 4.476 -6.612 1.00 70.19 88 GLY A N 1
ATOM 674 C CA . GLY A 1 88 ? 29.916 4.473 -7.410 1.00 70.19 88 GLY A CA 1
ATOM 675 C C . GLY A 1 88 ? 30.016 3.359 -8.458 1.00 70.19 88 GLY A C 1
ATOM 676 O O . GLY A 1 88 ? 30.817 3.485 -9.380 1.00 70.19 88 GLY A O 1
ATOM 677 N N . GLU A 1 89 ? 29.165 2.330 -8.397 1.00 72.25 89 GLU A N 1
ATOM 678 C CA . GLU A 1 89 ? 29.093 1.262 -9.402 1.00 72.25 89 GLU A CA 1
ATOM 679 C C . GLU A 1 89 ? 27.814 1.338 -10.248 1.00 72.25 89 GLU A C 1
ATOM 681 O O . GLU A 1 89 ? 26.743 1.735 -9.783 1.00 72.25 89 GLU A O 1
ATOM 686 N N . GLN A 1 90 ? 27.911 0.935 -11.517 1.00 75.00 90 GLN A N 1
ATOM 687 C CA . GLN A 1 90 ? 26.766 0.818 -12.421 1.00 75.00 90 GLN A CA 1
ATOM 688 C C . GLN A 1 90 ? 26.172 -0.589 -12.298 1.00 75.00 90 GLN A C 1
ATOM 690 O O . GLN A 1 90 ? 26.683 -1.551 -12.870 1.00 75.00 90 GLN A O 1
ATOM 695 N N . LYS A 1 91 ? 25.080 -0.722 -11.542 1.00 79.75 91 LYS A N 1
ATOM 696 C CA . LYS A 1 91 ? 24.385 -1.999 -11.363 1.00 79.75 91 LYS A CA 1
ATOM 697 C C . LYS A 1 91 ? 23.478 -2.269 -12.554 1.00 79.75 91 LYS A C 1
ATOM 699 O O . LYS A 1 91 ? 22.605 -1.460 -12.856 1.00 79.75 91 LYS A O 1
ATOM 704 N N . VAL A 1 92 ? 23.627 -3.433 -13.179 1.00 80.19 92 VAL A N 1
ATOM 705 C CA . VAL A 1 92 ? 22.724 -3.892 -14.240 1.00 80.19 92 VAL A CA 1
ATOM 706 C C . VAL A 1 92 ? 21.367 -4.269 -13.637 1.00 80.19 92 VAL A C 1
ATOM 708 O O . VAL A 1 92 ? 21.283 -5.119 -12.749 1.00 80.19 92 VAL A O 1
ATOM 711 N N . VAL A 1 93 ? 20.306 -3.629 -14.121 1.00 83.00 93 VAL A N 1
ATOM 712 C CA . VAL A 1 93 ? 18.916 -3.801 -13.692 1.00 83.00 93 VAL A CA 1
ATOM 713 C C . VAL A 1 93 ? 18.056 -4.151 -14.905 1.00 83.00 93 VAL A C 1
ATOM 715 O O . VAL A 1 93 ? 18.256 -3.645 -16.010 1.00 83.00 93 VAL A O 1
ATOM 718 N N . LYS A 1 94 ? 17.101 -5.058 -14.701 1.00 84.94 94 LYS A N 1
ATOM 719 C CA . LYS A 1 94 ? 16.140 -5.477 -15.732 1.00 84.94 94 LYS A CA 1
ATOM 720 C C . LYS A 1 94 ? 14.825 -4.712 -15.592 1.00 84.94 94 LYS A C 1
ATOM 722 O O . LYS A 1 94 ? 14.427 -4.365 -14.481 1.00 84.94 94 LYS A O 1
ATOM 72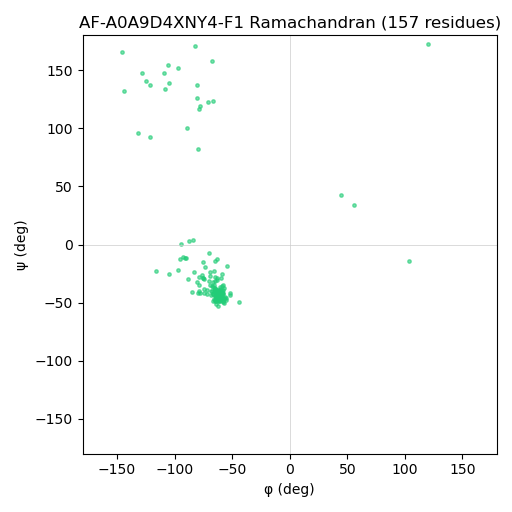7 N N . ASN A 1 95 ? 14.100 -4.534 -16.694 1.00 80.94 95 ASN A N 1
ATOM 728 C CA . ASN A 1 95 ? 12.780 -3.884 -16.705 1.00 80.94 95 ASN A CA 1
ATOM 729 C C . ASN A 1 95 ? 11.788 -4.480 -15.680 1.00 80.94 95 ASN A C 1
ATOM 731 O O . ASN A 1 95 ? 11.134 -3.735 -14.952 1.00 80.94 95 ASN A O 1
ATOM 735 N N . TRP A 1 96 ? 11.743 -5.808 -15.544 1.00 84.06 96 TRP A N 1
ATOM 736 C CA . TRP A 1 96 ? 10.862 -6.503 -14.603 1.00 84.06 96 TRP A CA 1
ATOM 737 C C . TRP A 1 96 ? 11.189 -6.192 -13.139 1.00 84.06 96 TRP A C 1
ATOM 739 O O . TRP A 1 96 ? 10.296 -6.137 -12.301 1.00 84.06 96 TRP A O 1
ATOM 749 N N . GLN A 1 97 ? 12.462 -5.942 -12.816 1.00 86.81 97 GLN A N 1
ATOM 750 C CA . GLN A 1 97 ? 12.851 -5.554 -11.459 1.00 86.81 97 GLN A CA 1
ATOM 751 C C . GLN A 1 97 ? 12.302 -4.167 -11.121 1.00 86.81 97 GLN A C 1
ATOM 753 O O . GLN A 1 97 ? 11.794 -3.972 -10.023 1.00 86.81 97 GLN A O 1
ATOM 758 N N . LEU A 1 98 ? 12.330 -3.230 -12.075 1.00 84.94 98 LEU A N 1
ATOM 759 C CA . LEU A 1 98 ? 11.760 -1.898 -11.875 1.00 84.94 98 LEU A CA 1
ATOM 760 C C . LEU A 1 98 ? 10.229 -1.945 -11.772 1.00 84.94 98 LEU A C 1
ATOM 762 O O . LEU A 1 98 ? 9.658 -1.280 -10.911 1.00 84.94 98 LEU A O 1
ATOM 766 N N . PHE A 1 99 ? 9.578 -2.777 -12.592 1.00 87.50 99 PHE A N 1
ATOM 767 C CA . PHE A 1 99 ? 8.147 -3.066 -12.473 1.00 87.50 99 PHE A CA 1
ATOM 768 C C . PHE A 1 99 ? 7.793 -3.572 -11.066 1.00 87.50 99 PHE A C 1
ATOM 770 O O . PHE A 1 99 ? 6.872 -3.047 -10.439 1.00 87.50 99 PHE A O 1
ATOM 777 N N . LEU A 1 100 ? 8.551 -4.541 -10.541 1.00 89.94 100 LEU A N 1
ATOM 778 C CA . LEU A 1 100 ? 8.352 -5.065 -9.189 1.00 89.94 100 LEU A CA 1
ATOM 779 C C . LEU A 1 100 ? 8.617 -4.009 -8.109 1.00 89.94 100 LEU A C 1
ATOM 781 O O . LEU A 1 100 ? 7.871 -3.964 -7.139 1.00 89.94 100 LEU A O 1
ATOM 785 N N . CYS A 1 101 ? 9.612 -3.131 -8.275 1.00 90.62 101 CYS A N 1
ATOM 786 C CA . CYS A 1 101 ? 9.878 -2.038 -7.333 1.00 90.62 101 CYS A CA 1
ATOM 787 C C . CYS A 1 101 ? 8.712 -1.046 -7.224 1.00 90.62 101 CYS A C 1
ATOM 789 O O . CYS A 1 101 ? 8.388 -0.599 -6.128 1.00 90.62 101 CYS A O 1
ATOM 791 N N . VAL A 1 102 ? 8.072 -0.690 -8.341 1.00 90.56 102 VAL A N 1
ATOM 792 C CA . VAL A 1 102 ? 6.898 0.198 -8.304 1.00 90.56 102 VAL A CA 1
ATOM 793 C C . VAL A 1 102 ? 5.675 -0.562 -7.789 1.00 90.56 102 VAL A C 1
ATOM 795 O O . VAL A 1 102 ? 4.928 -0.046 -6.960 1.00 90.56 102 VAL A O 1
ATOM 798 N N . SER A 1 103 ? 5.498 -1.810 -8.229 1.00 92.12 103 SER A N 1
ATOM 799 C CA . SER A 1 103 ? 4.368 -2.645 -7.819 1.00 92.12 103 SER A CA 1
ATOM 800 C C . SER A 1 103 ? 4.385 -2.935 -6.320 1.00 92.12 103 SER A C 1
ATOM 802 O O . SER A 1 103 ? 3.346 -2.822 -5.683 1.00 92.12 103 SER A O 1
ATOM 804 N N . VAL A 1 104 ? 5.538 -3.249 -5.718 1.00 93.94 104 VAL A N 1
ATOM 805 C CA . VAL A 1 104 ? 5.608 -3.520 -4.273 1.00 93.94 104 VAL A CA 1
ATOM 806 C C . VAL A 1 104 ? 5.196 -2.298 -3.454 1.00 93.94 104 VAL A C 1
ATOM 808 O O . VAL A 1 104 ? 4.421 -2.449 -2.521 1.00 93.94 104 VAL A O 1
ATOM 811 N N . GLY A 1 105 ? 5.603 -1.086 -3.852 1.00 92.38 105 GLY A N 1
ATOM 812 C CA . GLY A 1 105 ? 5.167 0.144 -3.184 1.00 92.38 105 GLY A CA 1
ATOM 813 C C . GLY A 1 105 ? 3.661 0.392 -3.323 1.00 92.38 105 GLY A C 1
ATOM 814 O O . GLY A 1 105 ? 3.006 0.803 -2.368 1.00 92.38 105 GLY A O 1
ATOM 815 N N . LEU A 1 106 ? 3.093 0.086 -4.493 1.00 93.06 106 LEU A N 1
ATOM 816 C CA . LEU A 1 106 ? 1.652 0.174 -4.728 1.00 93.06 106 LEU A CA 1
ATOM 817 C C . LEU A 1 106 ? 0.867 -0.810 -3.838 1.00 93.06 106 LEU A C 1
ATOM 819 O O . LEU A 1 106 ? -0.096 -0.419 -3.181 1.00 93.06 106 LEU A O 1
ATOM 823 N N . TRP A 1 107 ? 1.294 -2.075 -3.784 1.00 94.31 107 TRP A N 1
ATOM 824 C CA . TRP A 1 107 ? 0.654 -3.107 -2.962 1.00 94.31 107 TRP A CA 1
ATOM 825 C C . TRP A 1 107 ? 0.865 -2.881 -1.460 1.00 94.31 107 TRP A C 1
ATOM 827 O O . TRP A 1 107 ? -0.059 -3.119 -0.685 1.00 94.31 107 TRP A O 1
ATOM 837 N N . ALA A 1 108 ? 2.020 -2.358 -1.043 1.00 94.25 108 ALA A N 1
ATOM 838 C CA . ALA A 1 108 ? 2.249 -1.925 0.333 1.00 94.25 108 ALA A CA 1
ATOM 839 C C . ALA A 1 108 ? 1.246 -0.833 0.737 1.00 94.25 108 ALA A C 1
ATOM 841 O O . ALA A 1 108 ? 0.612 -0.936 1.784 1.00 94.25 108 ALA A O 1
ATOM 842 N N . GLY A 1 109 ? 0.999 0.153 -0.135 1.00 93.00 109 GLY A N 1
ATOM 843 C CA . GLY A 1 109 ? -0.029 1.176 0.085 1.00 93.00 109 GLY A CA 1
ATOM 844 C C . GLY A 1 109 ? -1.439 0.597 0.265 1.00 93.00 109 GLY A C 1
ATOM 845 O O . GLY A 1 109 ? -2.166 1.017 1.167 1.00 93.00 109 GLY A O 1
ATOM 846 N N . LEU A 1 110 ? -1.810 -0.408 -0.537 1.00 93.56 110 LEU A N 1
ATOM 847 C CA . LEU A 1 110 ? -3.074 -1.137 -0.383 1.00 93.56 110 LEU A CA 1
ATOM 848 C C . LEU A 1 110 ? -3.157 -1.830 0.985 1.00 93.56 110 LEU A C 1
ATOM 850 O O . LEU A 1 110 ? -4.153 -1.674 1.687 1.00 93.56 110 LEU A O 1
ATOM 854 N N . ILE A 1 111 ? -2.109 -2.558 1.385 1.00 94.25 111 ILE A N 1
ATOM 855 C CA . ILE A 1 111 ? -2.048 -3.249 2.683 1.00 94.25 111 ILE A CA 1
ATOM 856 C C . ILE A 1 111 ? -2.200 -2.249 3.831 1.00 94.25 111 ILE A C 1
ATOM 858 O O . ILE A 1 111 ? -3.011 -2.472 4.729 1.00 94.25 111 ILE A O 1
ATOM 862 N N . ILE A 1 112 ? -1.473 -1.129 3.777 1.00 93.69 112 ILE A N 1
ATOM 863 C CA . ILE A 1 112 ? -1.569 -0.059 4.775 1.00 93.69 112 ILE A CA 1
ATOM 864 C C . ILE A 1 112 ? -3.010 0.450 4.858 1.00 93.69 112 ILE A C 1
ATOM 866 O O . ILE A 1 112 ? -3.554 0.514 5.955 1.00 93.69 112 ILE A O 1
ATOM 870 N N . GLY A 1 113 ? -3.662 0.720 3.723 1.00 92.56 113 GLY A N 1
ATOM 871 C CA . GLY A 1 113 ? -5.057 1.169 3.688 1.00 92.56 113 GLY A CA 1
ATOM 872 C C . GLY A 1 113 ? -6.025 0.202 4.380 1.00 92.56 113 GLY A C 1
ATOM 873 O O . GLY A 1 113 ? -6.832 0.629 5.204 1.00 92.56 113 GLY A O 1
ATOM 874 N N . PHE A 1 114 ? -5.903 -1.101 4.112 1.00 92.56 114 PHE A N 1
ATOM 875 C CA . PHE A 1 114 ? -6.732 -2.133 4.751 1.00 92.56 114 PHE A CA 1
ATOM 876 C C . PHE A 1 114 ? -6.502 -2.226 6.261 1.00 92.56 114 PHE A C 1
ATOM 878 O O . PHE A 1 114 ? -7.448 -2.382 7.034 1.00 92.56 114 PHE A O 1
ATOM 885 N N . VAL A 1 115 ? -5.244 -2.139 6.693 1.00 93.81 115 VAL A N 1
ATOM 886 C CA . VAL A 1 115 ? -4.905 -2.186 8.117 1.00 93.81 115 VAL A CA 1
ATOM 887 C C . VAL A 1 115 ? -5.410 -0.938 8.829 1.00 93.81 115 VAL A C 1
ATOM 889 O O . VAL A 1 115 ? -5.984 -1.049 9.911 1.00 93.81 115 VAL A O 1
ATOM 892 N N . THR A 1 116 ? -5.231 0.242 8.233 1.00 93.38 116 THR A N 1
ATOM 893 C CA . THR A 1 116 ? -5.761 1.491 8.781 1.00 93.38 116 THR A CA 1
ATOM 894 C C . THR A 1 116 ? -7.273 1.394 8.939 1.00 93.38 116 THR A C 1
ATOM 896 O O . THR A 1 116 ? -7.755 1.619 10.041 1.00 93.38 116 THR A O 1
ATOM 899 N N . GLU A 1 117 ? -8.006 0.947 7.913 1.00 91.75 117 GLU A N 1
ATOM 900 C CA . GLU A 1 117 ? -9.462 0.759 7.987 1.00 91.75 117 GLU A CA 1
ATOM 901 C C . GLU A 1 117 ? -9.866 -0.160 9.153 1.00 91.75 117 GLU A C 1
ATOM 903 O O . GLU A 1 117 ? -10.746 0.197 9.935 1.00 91.75 117 GLU A O 1
ATOM 908 N N . TYR A 1 118 ? -9.184 -1.297 9.329 1.00 92.50 118 TYR A N 1
ATOM 909 C CA . TYR A 1 118 ? -9.469 -2.246 10.410 1.00 92.50 118 TYR A CA 1
ATOM 910 C C . TYR A 1 118 ? -9.299 -1.643 11.815 1.00 92.50 118 TYR A C 1
ATOM 912 O O . TYR A 1 118 ? -10.055 -1.970 12.730 1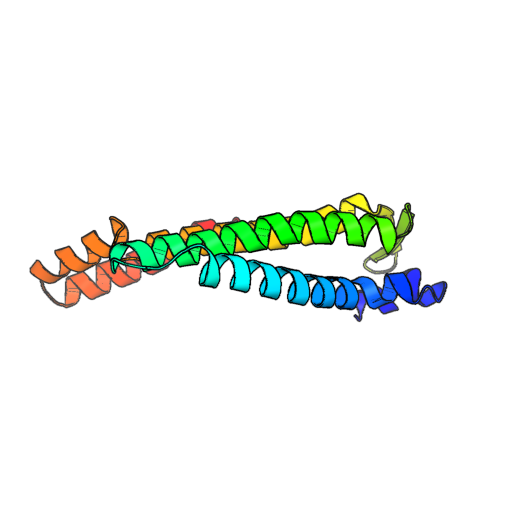.00 92.50 118 TYR A O 1
ATOM 920 N N . TYR A 1 119 ? -8.309 -0.766 11.999 1.00 92.94 119 TYR A N 1
ATOM 921 C CA . TYR A 1 119 ? -8.040 -0.123 13.286 1.00 92.94 119 TYR A CA 1
ATOM 922 C C . TYR A 1 119 ? -8.777 1.212 13.481 1.00 92.94 119 TYR A C 1
ATOM 924 O O . TYR A 1 119 ? -8.801 1.704 14.606 1.00 92.94 119 TYR A O 1
ATOM 932 N N . THR A 1 120 ? -9.384 1.801 12.443 1.00 92.62 120 THR A N 1
ATOM 933 C CA . THR A 1 120 ? -10.066 3.109 12.541 1.00 92.62 120 THR A CA 1
ATOM 934 C C . THR A 1 120 ? -11.571 3.076 12.291 1.00 92.62 120 THR A C 1
ATOM 936 O O . THR A 1 120 ? -12.264 3.983 12.749 1.00 92.62 120 THR A O 1
ATOM 939 N N . SER A 1 121 ? -12.106 2.077 11.585 1.00 91.44 121 SER A N 1
ATOM 940 C CA . SER A 1 121 ? -13.550 1.977 11.342 1.00 91.44 121 SER A CA 1
ATOM 941 C C . SER A 1 121 ? -14.288 1.376 12.541 1.00 91.44 121 SER A C 1
ATOM 943 O O . SER A 1 121 ? -13.873 0.376 13.128 1.00 91.44 121 SER A O 1
ATOM 945 N N . ASN A 1 122 ? -15.438 1.972 12.873 1.00 90.12 122 ASN A N 1
ATOM 946 C CA . ASN A 1 122 ? -16.341 1.500 13.928 1.00 90.12 122 ASN A CA 1
ATOM 947 C C . ASN A 1 122 ? -17.068 0.187 13.576 1.00 90.12 122 ASN A C 1
ATOM 949 O O . ASN A 1 122 ? -17.720 -0.407 14.438 1.00 90.12 122 ASN A O 1
ATOM 953 N N . ALA A 1 123 ? -16.936 -0.293 12.336 1.00 90.00 123 ALA A N 1
ATOM 954 C CA . ALA A 1 123 ? -17.471 -1.576 11.907 1.00 90.00 123 ALA A CA 1
ATOM 955 C C . ALA A 1 123 ? -16.673 -2.768 12.467 1.00 90.00 123 ALA A C 1
ATOM 957 O O . ALA A 1 123 ? -17.201 -3.881 12.515 1.00 90.00 123 ALA A O 1
ATOM 958 N N . TYR A 1 124 ? -15.429 -2.549 12.910 1.00 92.50 124 TYR A N 1
ATOM 959 C CA . TYR A 1 124 ? -14.537 -3.605 13.386 1.00 92.50 124 TYR A CA 1
ATOM 960 C C . TYR A 1 124 ? -14.376 -3.604 14.910 1.00 92.50 124 TYR A C 1
ATOM 962 O O . TYR A 1 124 ? -14.486 -2.577 15.584 1.00 92.50 124 TYR A O 1
ATOM 970 N N . SER A 1 125 ? -14.044 -4.781 15.445 1.00 92.50 125 SER A N 1
ATOM 971 C CA . SER A 1 125 ? -13.865 -5.027 16.879 1.00 92.50 125 SER A CA 1
ATOM 972 C C . SER A 1 125 ? -12.903 -4.056 17.578 1.00 92.50 125 SER A C 1
ATOM 974 O O . SER A 1 125 ? -13.279 -3.563 18.632 1.00 92.50 125 SER A O 1
ATOM 976 N N . PRO A 1 126 ? -11.724 -3.686 17.025 1.00 92.50 126 PRO A N 1
ATOM 977 C CA . PRO A 1 126 ? -10.780 -2.828 17.747 1.00 92.50 126 PRO A CA 1
ATOM 978 C C . PRO A 1 126 ? -11.372 -1.476 18.163 1.00 92.50 126 PRO A C 1
ATOM 980 O O . PRO A 1 126 ? -11.120 -1.002 19.267 1.00 92.50 126 PRO A O 1
ATOM 983 N N . VAL A 1 127 ? -12.182 -0.860 17.299 1.00 93.69 127 VAL A N 1
ATOM 984 C CA . VAL A 1 127 ? -12.828 0.427 17.592 1.00 93.69 127 VAL A CA 1
ATOM 985 C C . VAL A 1 127 ? -14.072 0.237 18.461 1.00 93.69 127 VAL A C 1
ATOM 987 O O . VAL A 1 127 ? -14.361 1.082 19.309 1.00 93.69 127 VAL A O 1
ATOM 990 N N . GLN A 1 128 ? -14.786 -0.880 18.303 1.00 94.31 128 GLN A N 1
ATOM 991 C CA . GLN A 1 128 ? -15.915 -1.236 19.171 1.00 94.31 128 GLN A CA 1
ATOM 992 C C . GLN A 1 128 ? -15.464 -1.493 20.615 1.00 94.31 128 GLN A C 1
ATOM 994 O O . GLN A 1 128 ? -16.134 -1.037 21.537 1.00 94.31 128 GLN A O 1
ATOM 999 N N . ASP A 1 129 ? -14.305 -2.122 20.817 1.00 93.12 129 ASP A N 1
ATOM 1000 C CA . ASP A 1 129 ? -13.707 -2.358 22.136 1.00 93.12 129 ASP A CA 1
ATOM 1001 C C . ASP A 1 129 ? -13.314 -1.034 22.814 1.00 93.12 129 ASP A C 1
ATOM 1003 O O . ASP A 1 129 ? -13.562 -0.831 24.005 1.00 93.12 129 ASP A O 1
ATOM 1007 N N . VAL A 1 130 ? -12.758 -0.084 22.048 1.00 93.19 130 VAL A N 1
ATOM 1008 C CA . VAL A 1 130 ? -12.491 1.281 22.535 1.00 93.19 130 VAL A CA 1
ATOM 1009 C C . VAL A 1 130 ? -13.801 1.966 22.942 1.00 93.19 130 VAL A C 1
ATOM 1011 O O . VAL A 1 130 ? -13.884 2.537 24.030 1.00 93.19 130 VAL A O 1
ATOM 1014 N N . ALA A 1 131 ? -14.857 1.857 22.132 1.00 93.06 131 ALA A N 1
ATOM 1015 C CA . ALA A 1 131 ? -16.163 2.419 22.466 1.00 93.06 131 ALA A CA 1
ATOM 1016 C C . ALA A 1 131 ? -16.780 1.773 23.724 1.00 93.06 131 ALA A C 1
ATOM 1018 O O . ALA A 1 131 ? -17.303 2.488 24.580 1.00 93.06 131 ALA A O 1
ATOM 1019 N N . ASP A 1 132 ? -16.676 0.452 23.891 1.00 94.94 132 ASP A N 1
ATOM 1020 C CA . ASP A 1 132 ? -17.180 -0.253 25.076 1.00 94.94 132 ASP A CA 1
ATOM 1021 C C . ASP A 1 132 ? -16.418 0.147 26.349 1.00 94.94 132 ASP A C 1
ATOM 1023 O O . ASP A 1 132 ? -17.021 0.344 27.407 1.00 94.94 132 ASP A O 1
ATOM 1027 N N . SER A 1 133 ? -15.114 0.423 26.234 1.00 92.62 133 SER A N 1
ATOM 1028 C CA . SER A 1 133 ? -14.297 0.931 27.343 1.00 92.62 133 SER A CA 1
ATOM 1029 C C . SER A 1 133 ? -14.732 2.311 27.868 1.00 92.62 133 SER A C 1
ATOM 1031 O O . SER A 1 133 ? -14.330 2.709 28.965 1.00 92.62 133 SER A O 1
ATOM 1033 N N . CYS A 1 134 ? -15.606 3.032 27.151 1.00 92.62 134 CYS A N 1
ATOM 1034 C CA . CYS A 1 134 ? -16.241 4.249 27.663 1.00 92.62 134 CYS A CA 1
ATOM 1035 C C . CYS A 1 134 ? -17.185 3.969 28.842 1.00 92.62 134 CYS A C 1
ATOM 1037 O O . CYS A 1 134 ? -17.419 4.865 29.653 1.00 92.62 134 CYS A O 1
ATOM 1039 N N . ARG A 1 135 ? -17.705 2.739 28.982 1.00 93.62 135 ARG A N 1
ATOM 1040 C CA . ARG A 1 135 ? -18.597 2.357 30.093 1.00 93.62 135 ARG A CA 1
ATOM 1041 C C . ARG A 1 135 ? -17.919 2.457 31.457 1.00 93.62 135 ARG A C 1
ATOM 1043 O O . ARG A 1 135 ? -18.590 2.718 32.450 1.00 93.62 135 ARG A O 1
ATOM 1050 N N . THR A 1 136 ? -16.601 2.271 31.506 1.00 92.44 136 THR A N 1
ATOM 1051 C CA . THR A 1 136 ? -15.792 2.341 32.733 1.00 92.44 136 THR A CA 1
ATOM 1052 C C . THR A 1 136 ? -15.158 3.717 32.966 1.00 92.44 136 THR A C 1
ATOM 1054 O O . THR A 1 136 ? -14.483 3.914 33.974 1.00 92.44 136 THR A O 1
ATOM 1057 N N . GLY A 1 137 ? -15.401 4.686 32.074 1.00 94.00 137 GLY A N 1
ATOM 1058 C CA . GLY A 1 137 ? -14.974 6.080 32.207 1.00 94.00 137 GLY A CA 1
ATOM 1059 C C . GLY A 1 137 ? -14.051 6.577 31.088 1.00 94.00 137 GLY A C 1
ATOM 1060 O O . GLY A 1 137 ? -13.580 5.830 30.234 1.00 94.00 137 GLY A O 1
ATOM 1061 N N . ALA A 1 138 ? -13.764 7.882 31.096 1.00 94.06 138 ALA A N 1
ATOM 1062 C CA . ALA A 1 138 ? -12.921 8.512 30.075 1.00 94.06 138 ALA A CA 1
ATOM 1063 C C . ALA A 1 138 ? -11.454 8.043 30.130 1.00 94.06 138 ALA A C 1
ATOM 1065 O O . ALA A 1 138 ? -10.797 7.948 29.096 1.00 94.06 138 ALA A O 1
ATOM 1066 N N . ALA A 1 139 ? -10.941 7.722 31.323 1.00 95.25 139 ALA A N 1
ATOM 1067 C CA . ALA A 1 139 ? -9.559 7.278 31.499 1.00 95.25 139 ALA A CA 1
ATOM 1068 C C . ALA A 1 139 ? -9.279 5.946 30.781 1.00 95.25 139 ALA A C 1
ATOM 1070 O O . ALA A 1 139 ? -8.262 5.818 30.104 1.00 95.25 139 ALA A O 1
ATOM 1071 N N . THR A 1 140 ? -10.196 4.977 30.868 1.00 93.44 140 THR A N 1
ATOM 1072 C CA . THR A 1 140 ? -10.065 3.686 30.176 1.00 93.44 140 THR A CA 1
ATOM 1073 C C . THR A 1 140 ? -10.126 3.856 28.666 1.00 93.44 140 THR A C 1
ATOM 1075 O O . THR A 1 140 ? -9.284 3.291 27.975 1.00 93.44 140 THR A O 1
ATOM 1078 N N . ASN A 1 141 ? -11.012 4.719 28.162 1.00 93.62 141 ASN A N 1
ATOM 1079 C CA . ASN A 1 141 ? -11.081 5.042 26.735 1.00 93.62 141 ASN A CA 1
ATOM 1080 C C . ASN A 1 141 ? -9.745 5.570 26.181 1.00 93.62 141 ASN A C 1
ATOM 1082 O O . ASN A 1 141 ? -9.273 5.109 25.144 1.00 93.62 141 ASN A O 1
ATOM 1086 N N . VAL A 1 142 ? -9.083 6.483 26.900 1.00 95.19 142 VAL A N 1
ATOM 1087 C CA . VAL A 1 142 ? -7.769 7.004 26.482 1.00 95.19 142 VAL A CA 1
ATOM 1088 C C . VAL A 1 142 ? -6.701 5.903 26.487 1.00 95.19 142 VAL A C 1
ATOM 1090 O O . VAL A 1 142 ? -5.908 5.822 25.551 1.00 95.19 142 VAL A O 1
ATOM 1093 N N . ILE A 1 143 ? -6.693 5.025 27.497 1.00 94.94 143 ILE A N 1
ATOM 1094 C CA . ILE A 1 143 ? -5.730 3.914 27.590 1.00 94.94 143 ILE A CA 1
ATOM 1095 C C . ILE A 1 143 ? -5.915 2.925 26.432 1.00 94.94 143 ILE A C 1
ATOM 1097 O O . ILE A 1 143 ? -4.938 2.579 25.765 1.00 94.94 143 ILE A O 1
ATOM 1101 N N . PHE A 1 144 ? -7.151 2.496 26.160 1.00 93.31 144 PHE A N 1
ATOM 1102 C CA . PHE A 1 144 ? -7.450 1.589 25.050 1.00 93.31 144 PHE A CA 1
ATOM 1103 C C . PHE A 1 144 ? -7.143 2.230 23.693 1.00 93.31 144 PHE A C 1
ATOM 1105 O O . PHE A 1 144 ? -6.552 1.573 22.837 1.00 93.31 144 PHE A O 1
ATOM 1112 N N . GLY A 1 145 ? -7.457 3.516 23.511 1.00 93.12 145 GLY A N 1
ATOM 1113 C CA . GLY A 1 145 ? -7.127 4.252 22.289 1.00 93.12 145 GLY A CA 1
ATOM 1114 C C . GLY A 1 145 ? -5.618 4.341 22.033 1.00 93.12 145 GLY A C 1
ATOM 1115 O O . GLY A 1 145 ? -5.163 4.071 20.921 1.00 93.12 145 GLY A O 1
ATOM 1116 N N . LEU A 1 146 ? -4.821 4.646 23.064 1.00 95.44 146 LEU A N 1
ATOM 1117 C CA . LEU A 1 146 ? -3.357 4.671 22.959 1.00 95.44 146 LEU A CA 1
ATOM 1118 C C . LEU A 1 146 ? -2.783 3.281 22.657 1.00 95.44 146 LEU A C 1
ATOM 1120 O O . LEU A 1 146 ? -1.948 3.139 21.764 1.00 95.44 146 LEU A O 1
ATOM 1124 N N . ALA A 1 147 ? -3.258 2.248 23.356 1.00 93.88 147 ALA A N 1
ATOM 1125 C CA . ALA A 1 147 ? -2.830 0.871 23.123 1.00 93.88 147 ALA A CA 1
ATOM 1126 C C . ALA A 1 147 ? -3.159 0.397 21.696 1.00 93.88 147 ALA A C 1
ATOM 1128 O O . ALA A 1 147 ? -2.332 -0.251 21.051 1.00 93.88 147 ALA A O 1
ATOM 1129 N N . LEU A 1 148 ? -4.336 0.759 21.176 1.00 94.00 148 LEU A N 1
ATOM 1130 C CA . LEU A 1 148 ? -4.732 0.474 19.800 1.00 94.00 148 LEU A CA 1
ATOM 1131 C C . LEU A 1 148 ? -3.811 1.172 18.792 1.00 94.00 148 LEU A C 1
ATOM 1133 O O . LEU A 1 148 ? -3.376 0.535 17.833 1.00 94.00 148 LEU A O 1
ATOM 1137 N N . GLY A 1 149 ? -3.454 2.437 19.031 1.00 92.75 149 GLY A N 1
ATOM 1138 C CA . GLY A 1 149 ? -2.495 3.170 18.201 1.00 92.75 149 GLY A CA 1
ATOM 1139 C C . GLY A 1 149 ? -1.110 2.514 18.164 1.00 92.75 149 GLY A C 1
ATOM 1140 O O . GLY A 1 149 ? -0.510 2.389 17.101 1.00 92.75 149 GLY A O 1
ATOM 1141 N N . TYR A 1 150 ? -0.618 2.009 19.298 1.00 94.50 150 TYR A N 1
ATOM 1142 C CA . TYR A 1 150 ? 0.648 1.265 19.336 1.00 94.50 150 TYR A CA 1
ATOM 1143 C C . TYR A 1 150 ? 0.573 -0.099 18.645 1.00 94.50 150 TYR A C 1
ATOM 1145 O O . TYR A 1 150 ? 1.579 -0.590 18.136 1.00 94.50 150 TYR A O 1
ATOM 1153 N N . LYS A 1 151 ? -0.608 -0.718 18.589 1.00 92.38 151 LYS A N 1
ATOM 1154 C CA . LYS A 1 151 ? -0.812 -1.983 17.876 1.00 92.38 151 LYS A CA 1
ATOM 1155 C C . LYS A 1 151 ? -0.940 -1.787 16.361 1.00 92.38 151 LYS A C 1
ATOM 1157 O O . LYS A 1 151 ? -0.485 -2.641 15.601 1.00 92.38 151 LYS A O 1
ATOM 1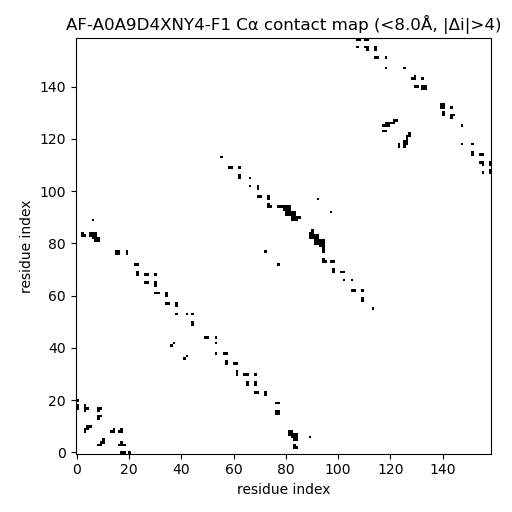162 N N . SER A 1 152 ? -1.538 -0.682 15.913 1.00 92.44 152 SER A N 1
ATOM 1163 C CA . SER A 1 152 ? -1.841 -0.456 14.494 1.00 92.44 152 SER A CA 1
ATOM 1164 C C . SER A 1 152 ? -0.598 -0.235 13.627 1.00 92.44 152 SER A C 1
ATOM 1166 O O . SER A 1 152 ? -0.638 -0.542 12.438 1.00 92.44 152 SER A O 1
ATOM 1168 N N . VAL A 1 153 ? 0.522 0.214 14.206 1.00 93.38 153 VAL A N 1
ATOM 1169 C CA . VAL A 1 153 ? 1.772 0.489 13.471 1.00 93.38 153 VAL A CA 1
ATOM 1170 C C . VAL A 1 153 ? 2.552 -0.761 13.053 1.00 93.38 153 VAL A C 1
ATOM 1172 O O . VAL A 1 153 ? 3.420 -0.667 12.194 1.00 93.38 153 VAL A O 1
ATOM 1175 N N . ILE 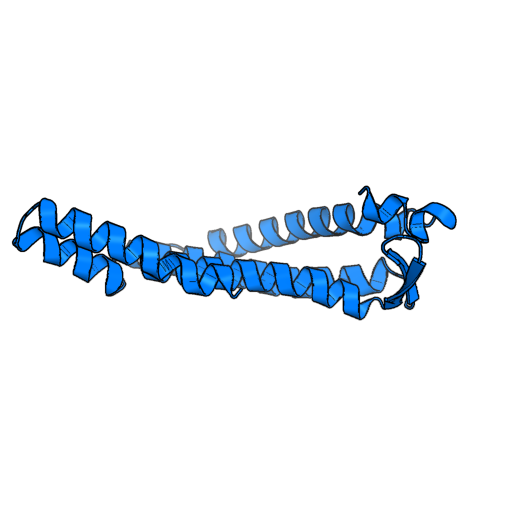A 1 154 ? 2.250 -1.938 13.610 1.00 94.75 154 ILE A N 1
ATOM 1176 C CA . ILE A 1 154 ? 3.045 -3.156 13.383 1.00 94.75 154 ILE A CA 1
ATOM 1177 C C . ILE A 1 154 ? 3.029 -3.567 11.905 1.00 94.75 154 ILE A C 1
ATOM 1179 O O . ILE A 1 154 ? 4.079 -3.757 11.300 1.00 94.75 154 ILE A O 1
ATOM 1183 N N . ILE A 1 155 ? 1.842 -3.696 11.309 1.00 92.44 155 ILE A N 1
ATOM 1184 C CA . ILE A 1 155 ? 1.705 -4.182 9.928 1.00 92.44 155 ILE A CA 1
ATOM 1185 C C . ILE A 1 155 ? 2.186 -3.135 8.907 1.00 92.44 155 ILE A C 1
ATOM 1187 O O . ILE A 1 155 ? 2.920 -3.528 8.006 1.00 92.44 155 ILE A O 1
ATOM 1191 N N . PRO A 1 156 ? 1.876 -1.826 9.043 1.00 90.56 156 PRO A N 1
ATOM 1192 C CA . PRO A 1 156 ? 2.420 -0.792 8.163 1.00 90.56 156 PRO A CA 1
ATOM 1193 C C . PRO A 1 156 ? 3.948 -0.700 8.151 1.00 90.56 156 PRO A C 1
ATOM 1195 O O . PRO A 1 156 ? 4.501 -0.231 7.171 1.00 90.56 156 PRO A O 1
ATOM 1198 N N . ILE A 1 157 ? 4.629 -1.126 9.221 1.00 93.38 157 ILE A N 1
ATOM 1199 C CA . ILE A 1 157 ? 6.099 -1.186 9.267 1.00 93.38 157 ILE A CA 1
ATOM 1200 C C . ILE A 1 157 ? 6.648 -2.423 8.539 1.00 93.38 157 ILE A C 1
ATOM 1202 O O . ILE A 1 157 ? 7.773 -2.391 8.046 1.00 93.38 157 ILE A O 1
ATOM 1206 N N . PHE A 1 158 ? 5.882 -3.515 8.482 1.00 91.62 158 PHE A N 1
ATOM 1207 C CA . PHE A 1 158 ? 6.267 -4.720 7.743 1.00 91.62 158 PHE A CA 1
ATOM 1208 C C . PHE A 1 158 ? 5.947 -4.657 6.244 1.00 91.62 158 PHE A C 1
ATOM 1210 O O . PHE A 1 158 ? 6.549 -5.416 5.484 1.00 91.62 158 PHE A O 1
ATOM 1217 N N . ALA A 1 159 ? 4.984 -3.821 5.848 1.00 84.44 159 ALA A N 1
ATOM 1218 C CA . ALA A 1 159 ? 4.571 -3.604 4.461 1.00 84.44 159 ALA A CA 1
ATOM 1219 C C . ALA A 1 159 ? 5.555 -2.692 3.714 1.00 84.44 159 ALA A C 1
ATOM 1221 O O . ALA A 1 159 ? 5.871 -3.024 2.549 1.00 84.44 159 ALA A O 1
#

Foldseek 3Di:
DVQLCVWVCVVVVLVLLSCLVVQLVVLLVVLLVVLVCCLPVVDDDPDPVVVVVSVLSSLVSSLVVSLVVLVVSLVPRDDQWTFTDDPNDTDIDGSVVVSVVVNVVSVLVSQLVVLCCQLPPPVHDLVVVLVVLCVVHPVSSVVSNVVSVVVSVPSSVVD

Nearest PDB structures (foldseek):
  6afv-assembly1_A  TM=9.978E-01  e=1.728E-18  Vigna radiata var. radiata
  6afw-assembly1_B  TM=9.987E-01  e=2.174E-18  Vigna radiata var. radiata
  6afx-assembly1_A  TM=9.990E-01  e=3.067E-18  Vigna radiata var. radiata
  6afz-assembly1_B  TM=9.969E-01  e=3.067E-18  Vigna radiata var. radiata
  6aft-assembly1_A  TM=9.991E-01  e=4.087E-18  Vigna radiata var. radiata

Organism: Pisum sativum (NCBI:txid3888)

pLDDT: mean 85.18, std 10.33, range [55.5, 95.44]

Sequence (159 aa):
LVVASISSFGINHEFTAMLFPLIISSVGLLVCLLTTLFATDFFEIKLVKEIEPALKKQLVISTVLMTVGIAIVSWIALPSTFTIFNFGEQKVVKNWQLFLCVSVGLWAGLIIGFVTEYYTSNAYSPVQDVADSCRTGAATNVIFGLALGYKSVIIPIFA

Mean predicted aligned error: 7.0 Å

InterPro domai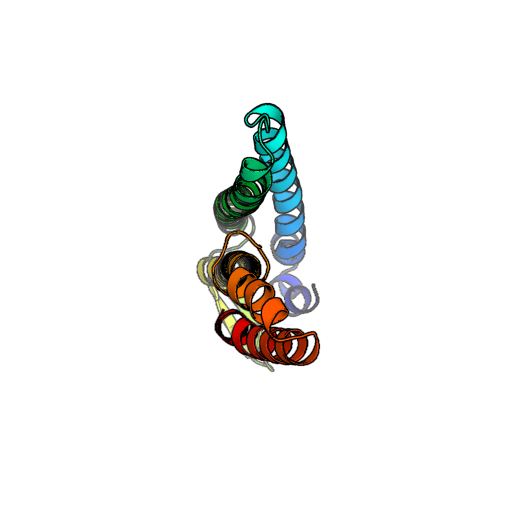ns:
  IPR004131 Pyrophosphate-energised proton pump [PF03030] (10-158)
  IPR004131 Pyrophosphate-energised proton pump [PTHR31998] (1-159)